Protein AF-A0A2D5MSQ3-F1 (afdb_monomer)

Sequence (145 aa):
MPLGKDADAGDYVKDFQKSDAPQFKGKSKDKRRKMAVAAFLAQRKTKKEEKNCGCGQTPCKTYGVKESTDLNEEMMFKVSIENLPDMVMIGRSPSEVKSALRKIVKQPSMITNVQRMTKAQVKKRWRDMAMSGDPEQNVKDKGGD

Mean predicted aligned error: 19.48 Å

Secondary structure (DSSP, 8-state):
-PPPTT--HHHHHHHHHH---GGGTT--HHHHHHHHHHHHHHHHHHHTT----SS--SS-TTTT-----S-----EEEEEETTEEEEEEE-S-HHHHHHHHHHHSS-GGGEEEEEEPPHHHHHHHHHHHHHSSSGGGTTSSS---

pLDDT: mean 70.14, std 15.18, range [34.0, 92.56]

Structure (mmCIF, N/CA/C/O backbone):
data_AF-A0A2D5MSQ3-F1
#
_entry.id   AF-A0A2D5MSQ3-F1
#
loop_
_atom_site.group_PDB
_atom_site.id
_atom_site.type_symbol
_atom_site.label_atom_id
_atom_site.label_alt_id
_atom_site.label_comp_id
_atom_site.label_asym_id
_atom_site.label_entity_id
_atom_site.label_seq_id
_atom_site.pdbx_PDB_ins_code
_atom_site.Cartn_x
_atom_site.Cartn_y
_atom_site.Cartn_z
_atom_site.occupancy
_atom_site.B_iso_or_equiv
_atom_site.auth_seq_id
_atom_site.auth_comp_id
_atom_site.auth_asym_id
_atom_site.auth_atom_id
_atom_site.pdbx_PDB_model_num
ATOM 1 N N . MET A 1 1 ? 16.927 -1.486 -34.026 1.00 51.16 1 MET A N 1
ATOM 2 C CA . MET A 1 1 ? 15.447 -1.470 -33.956 1.00 51.16 1 MET A CA 1
ATOM 3 C C . MET A 1 1 ? 15.068 -1.394 -32.489 1.00 51.16 1 MET A C 1
ATOM 5 O O . MET A 1 1 ? 15.733 -2.075 -31.718 1.00 51.16 1 MET A O 1
ATOM 9 N N . PRO A 1 2 ? 14.086 -0.578 -32.071 1.00 64.19 2 PRO A N 1
ATOM 10 C CA . PRO A 1 2 ? 13.621 -0.629 -30.691 1.00 64.19 2 PRO A CA 1
ATOM 11 C C . PRO A 1 2 ? 13.099 -2.039 -30.401 1.00 64.19 2 PRO A C 1
ATOM 13 O O . PRO A 1 2 ? 12.381 -2.617 -31.217 1.00 64.19 2 PRO A O 1
ATOM 16 N N . LEU A 1 3 ? 13.520 -2.607 -29.274 1.00 73.06 3 LEU A N 1
ATOM 17 C CA . LEU A 1 3 ? 13.101 -3.940 -28.865 1.00 73.06 3 LEU A CA 1
ATOM 18 C C . LEU A 1 3 ? 11.576 -3.997 -28.679 1.00 73.06 3 LEU A C 1
ATOM 20 O O . LEU A 1 3 ? 10.940 -3.010 -28.294 1.00 73.06 3 LEU A O 1
ATOM 24 N N . GLY A 1 4 ? 10.996 -5.159 -28.988 1.00 71.06 4 GLY A N 1
ATOM 25 C CA . GLY A 1 4 ? 9.565 -5.417 -28.844 1.00 71.06 4 GLY A CA 1
ATOM 26 C C . GLY A 1 4 ? 9.092 -5.314 -27.391 1.00 71.06 4 GLY A C 1
ATOM 27 O O . GLY A 1 4 ? 9.883 -5.288 -26.450 1.00 71.06 4 GLY A O 1
ATOM 28 N N . LYS A 1 5 ? 7.771 -5.263 -27.196 1.00 67.69 5 LYS A N 1
ATOM 29 C CA . LYS A 1 5 ? 7.147 -5.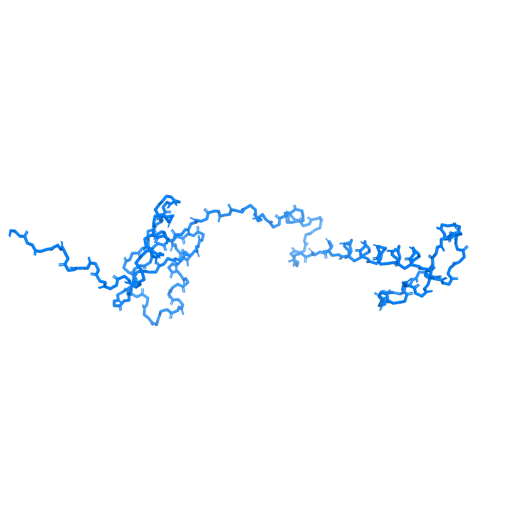075 -25.872 1.00 67.69 5 LYS A CA 1
ATOM 30 C C . LYS A 1 5 ? 7.473 -6.205 -24.883 1.00 67.69 5 LYS A C 1
ATOM 32 O O . LYS A 1 5 ? 7.431 -5.945 -23.680 1.00 67.69 5 LYS A O 1
ATOM 37 N N . ASP A 1 6 ? 7.838 -7.375 -25.407 1.00 73.69 6 ASP A N 1
ATOM 38 C CA . ASP A 1 6 ? 8.118 -8.616 -24.674 1.00 73.69 6 ASP A CA 1
ATOM 39 C C . ASP A 1 6 ? 9.617 -8.889 -24.475 1.00 73.69 6 ASP A C 1
ATOM 41 O O . ASP A 1 6 ? 9.989 -9.937 -23.955 1.00 73.69 6 ASP A O 1
ATOM 45 N N . ALA A 1 7 ? 10.489 -7.966 -24.890 1.00 76.50 7 ALA A N 1
ATOM 46 C CA . ALA A 1 7 ? 11.929 -8.151 -24.768 1.00 76.50 7 ALA A CA 1
ATOM 47 C C . ALA A 1 7 ? 12.381 -8.180 -23.302 1.00 76.50 7 ALA A C 1
ATOM 49 O O . ALA A 1 7 ? 11.998 -7.331 -22.483 1.00 76.50 7 ALA A O 1
ATOM 50 N N . ASP A 1 8 ? 13.229 -9.155 -22.980 1.00 81.81 8 ASP A N 1
ATOM 51 C CA . ASP A 1 8 ? 13.747 -9.342 -21.633 1.00 81.81 8 ASP A CA 1
ATOM 52 C C . ASP A 1 8 ? 14.954 -8.428 -21.361 1.00 81.81 8 ASP A C 1
ATOM 54 O O . ASP A 1 8 ? 15.557 -7.852 -22.264 1.00 81.81 8 ASP A O 1
ATOM 58 N N . ALA A 1 9 ? 15.355 -8.280 -20.096 1.00 82.38 9 ALA A N 1
ATOM 59 C CA . ALA A 1 9 ? 16.525 -7.463 -19.760 1.00 82.38 9 ALA A CA 1
ATOM 60 C C . ALA A 1 9 ? 17.820 -7.951 -20.449 1.00 82.38 9 ALA A C 1
ATOM 62 O O . ALA A 1 9 ? 18.739 -7.157 -20.663 1.00 82.38 9 ALA A O 1
ATOM 63 N N . GLY A 1 10 ? 17.910 -9.240 -20.787 1.00 85.31 10 GLY A N 1
ATOM 64 C CA . GLY A 1 10 ? 19.029 -9.834 -21.510 1.00 85.31 10 GLY A CA 1
ATOM 65 C C . GLY A 1 10 ? 19.114 -9.358 -22.959 1.00 85.31 10 GLY A C 1
ATOM 66 O O . GLY A 1 10 ? 20.215 -9.096 -23.442 1.00 85.31 10 GLY A O 1
ATOM 67 N N . ASP A 1 11 ? 17.984 -9.162 -23.627 1.00 86.25 11 ASP A N 1
ATOM 68 C CA . ASP A 1 11 ? 17.895 -8.654 -24.993 1.00 86.25 11 ASP A CA 1
ATOM 69 C C . ASP A 1 11 ? 18.354 -7.199 -25.071 1.00 86.25 11 ASP A C 1
ATOM 71 O O . ASP A 1 11 ? 19.148 -6.854 -25.945 1.00 86.25 11 ASP A O 1
ATOM 75 N N . TYR A 1 12 ? 17.987 -6.370 -24.087 1.00 83.44 12 TYR A N 1
ATOM 76 C CA . TYR A 1 12 ? 18.503 -4.998 -23.971 1.00 83.44 12 TYR A CA 1
ATOM 77 C C . TYR A 1 12 ? 20.017 -4.983 -23.759 1.00 83.44 12 TYR A C 1
ATOM 79 O O . TYR A 1 12 ? 20.728 -4.156 -24.330 1.00 83.44 12 TYR A O 1
ATOM 87 N N . VAL A 1 13 ? 20.542 -5.910 -22.955 1.00 88.12 13 VAL A N 1
ATOM 88 C CA . VAL A 1 13 ? 21.989 -6.027 -22.742 1.00 88.12 13 VAL A CA 1
ATOM 89 C C . VAL A 1 13 ? 22.700 -6.462 -24.026 1.00 88.12 13 VAL A C 1
ATOM 91 O O . VAL A 1 13 ? 23.736 -5.884 -24.354 1.00 88.12 13 VAL A O 1
ATOM 94 N N . LYS A 1 14 ? 22.154 -7.429 -24.774 1.00 88.62 14 LYS A N 1
ATOM 95 C CA . LYS A 1 14 ? 22.712 -7.886 -26.059 1.00 88.62 14 LYS A CA 1
ATOM 96 C C . LYS A 1 14 ? 22.683 -6.778 -27.114 1.00 88.62 14 LYS A C 1
ATOM 98 O O . LYS A 1 14 ? 23.682 -6.595 -27.809 1.00 88.62 14 LYS A O 1
ATOM 103 N N . ASP A 1 15 ? 21.590 -6.023 -27.198 1.00 85.81 15 ASP A N 1
ATOM 104 C CA . ASP A 1 15 ? 21.434 -4.900 -28.129 1.00 85.81 15 ASP A CA 1
ATOM 105 C C . ASP A 1 15 ? 22.447 -3.784 -27.826 1.00 85.81 15 ASP A C 1
ATOM 107 O O . ASP A 1 15 ? 23.207 -3.367 -28.698 1.00 85.81 15 ASP A O 1
ATOM 111 N N . PHE A 1 16 ? 22.588 -3.388 -26.557 1.00 87.75 16 PHE A N 1
ATOM 112 C CA . PHE A 1 16 ? 23.543 -2.352 -26.138 1.00 87.75 16 PHE A CA 1
ATOM 113 C C . PHE A 1 16 ? 25.004 -2.794 -26.274 1.00 87.75 16 PHE A C 1
ATOM 115 O O . PHE A 1 16 ? 25.887 -1.969 -26.513 1.00 87.75 16 PHE A O 1
ATOM 122 N N . GLN A 1 17 ? 25.294 -4.085 -26.099 1.00 87.12 17 GLN A N 1
ATOM 123 C CA . GLN A 1 17 ? 26.643 -4.614 -26.293 1.00 87.12 17 GLN A CA 1
ATOM 124 C C . GLN A 1 17 ? 27.052 -4.613 -27.768 1.00 87.12 17 GLN A C 1
ATOM 126 O O . GLN A 1 17 ? 28.192 -4.248 -28.056 1.00 87.12 17 GLN A O 1
ATOM 131 N N . LYS A 1 18 ? 26.135 -4.981 -28.673 1.00 88.00 18 LYS A N 1
ATOM 132 C CA . LYS A 1 18 ? 26.358 -5.029 -30.129 1.00 88.00 18 LYS A CA 1
ATOM 133 C C . LYS A 1 18 ? 26.198 -3.671 -30.820 1.00 88.00 18 LYS A C 1
ATOM 135 O O . LYS A 1 18 ? 26.611 -3.524 -31.964 1.00 88.00 18 LYS A O 1
ATOM 140 N N . SER A 1 19 ? 25.621 -2.688 -30.134 1.00 84.81 19 SER A N 1
ATOM 141 C CA . SER A 1 19 ? 25.414 -1.345 -30.666 1.00 84.81 19 SER A CA 1
ATOM 142 C C . SER A 1 19 ? 26.724 -0.577 -30.856 1.00 84.81 19 SER A C 1
ATOM 144 O O . SER A 1 19 ? 27.570 -0.524 -29.957 1.00 84.81 19 SER A O 1
ATOM 146 N N . ASP A 1 20 ? 26.821 0.109 -31.995 1.00 86.56 20 ASP A N 1
ATOM 147 C CA . ASP A 1 20 ? 27.892 1.064 -32.317 1.00 86.56 20 ASP A CA 1
ATOM 148 C C . ASP A 1 20 ? 27.417 2.527 -32.250 1.00 86.56 20 ASP A C 1
ATOM 150 O O . ASP A 1 20 ? 27.989 3.441 -32.837 1.00 86.56 20 ASP A O 1
ATOM 154 N N . ALA A 1 21 ? 26.318 2.766 -31.527 1.00 87.50 21 ALA A N 1
ATOM 155 C CA . ALA A 1 21 ? 25.777 4.106 -31.356 1.00 87.50 21 ALA A CA 1
ATOM 156 C C . ALA A 1 21 ? 26.814 5.029 -30.677 1.00 87.50 21 ALA A C 1
ATOM 158 O O . ALA A 1 21 ? 27.557 4.580 -29.791 1.00 87.50 21 ALA A O 1
ATOM 159 N N . PRO A 1 22 ? 26.845 6.331 -31.021 1.00 90.06 22 PRO A N 1
ATOM 160 C CA . PRO A 1 22 ? 27.875 7.257 -30.548 1.00 90.06 22 PRO A CA 1
ATOM 161 C C . PRO A 1 22 ? 27.951 7.332 -29.017 1.00 90.06 22 PRO A C 1
ATOM 163 O O . PRO A 1 22 ? 29.042 7.457 -28.461 1.00 90.06 22 PRO A O 1
ATOM 166 N N . GLN A 1 23 ? 26.832 7.141 -28.305 1.00 87.88 23 GLN A N 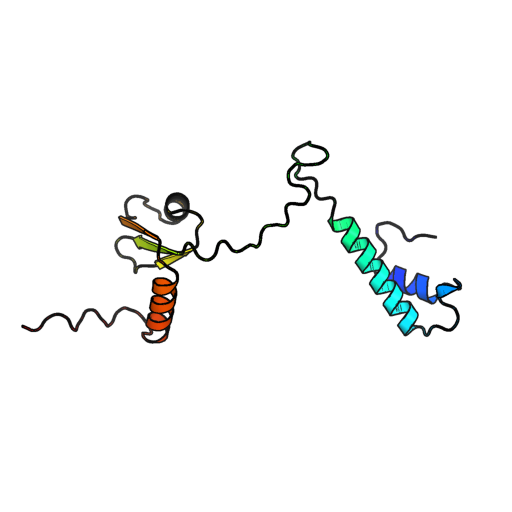1
ATOM 167 C CA . GLN A 1 23 ? 26.815 7.105 -26.839 1.00 87.88 23 GLN A CA 1
ATOM 168 C C . GLN A 1 23 ? 27.550 5.905 -26.207 1.00 87.88 23 GLN A C 1
ATOM 170 O O . GLN A 1 23 ? 27.758 5.897 -24.986 1.00 87.88 23 GLN A O 1
ATOM 175 N N . PHE A 1 24 ? 27.911 4.880 -26.987 1.00 89.69 24 PHE A N 1
ATOM 176 C CA . PHE A 1 24 ? 28.606 3.670 -26.531 1.00 89.69 24 PHE A CA 1
ATOM 177 C C . PHE A 1 24 ? 30.088 3.623 -26.928 1.00 89.69 24 PHE A C 1
ATOM 179 O O . PHE A 1 24 ? 30.825 2.767 -26.418 1.00 89.69 24 PHE A O 1
ATOM 186 N N . LYS A 1 25 ? 30.552 4.532 -27.792 1.00 89.06 25 LYS A N 1
ATOM 187 C CA . LYS A 1 25 ? 31.952 4.597 -28.228 1.00 89.06 25 LYS A CA 1
ATOM 188 C C . LYS A 1 25 ? 32.876 4.808 -27.020 1.00 89.06 25 LYS A C 1
ATOM 190 O O . LYS A 1 25 ? 32.591 5.618 -26.141 1.00 89.06 25 LYS A O 1
ATOM 195 N N . GLY A 1 26 ? 33.938 4.006 -26.918 1.00 89.88 26 GLY A N 1
ATOM 196 C CA . GLY A 1 26 ? 34.888 4.049 -25.793 1.00 89.88 26 GLY A CA 1
ATOM 197 C C . GLY A 1 26 ? 34.372 3.508 -24.447 1.00 89.88 26 GLY A C 1
ATOM 198 O O . GLY A 1 26 ? 35.091 3.563 -23.454 1.00 89.88 26 GLY A O 1
ATOM 199 N N . LYS A 1 27 ? 33.143 2.972 -24.368 1.00 89.50 27 LYS A N 1
ATOM 200 C CA . LYS A 1 27 ? 32.607 2.368 -23.133 1.00 89.50 27 LYS A CA 1
ATOM 201 C C . LYS A 1 27 ? 32.875 0.865 -23.074 1.00 89.50 27 LYS A C 1
ATOM 203 O O . LYS A 1 27 ? 32.611 0.151 -24.041 1.00 89.50 27 LYS A O 1
ATOM 208 N N . SER A 1 28 ? 33.294 0.384 -21.902 1.00 92.56 28 SER A N 1
ATOM 209 C CA . SER A 1 28 ? 33.456 -1.047 -21.618 1.00 92.56 28 SER A CA 1
ATOM 210 C C . SER A 1 28 ? 32.124 -1.806 -21.672 1.00 92.56 28 SER A C 1
ATOM 212 O O . SER A 1 28 ? 31.047 -1.228 -21.480 1.00 92.56 28 SER A O 1
ATOM 214 N N . LYS A 1 29 ? 32.195 -3.126 -21.891 1.00 87.88 29 LYS A N 1
ATOM 215 C CA . LYS A 1 29 ? 31.020 -4.017 -21.940 1.00 87.88 29 LYS A CA 1
ATOM 216 C C . LYS A 1 29 ? 30.162 -3.919 -20.672 1.00 87.88 29 LYS A C 1
ATOM 218 O O . LYS A 1 29 ? 28.937 -3.855 -20.772 1.00 87.88 29 LYS A O 1
ATOM 223 N N . ASP A 1 30 ? 30.786 -3.794 -19.501 1.00 90.19 30 ASP A N 1
ATOM 224 C CA . ASP A 1 30 ? 30.076 -3.618 -18.228 1.00 90.19 30 ASP A CA 1
ATOM 225 C C . ASP A 1 30 ? 29.336 -2.286 -18.141 1.00 90.19 30 ASP A C 1
ATOM 227 O O . ASP A 1 30 ? 28.201 -2.225 -17.665 1.00 90.19 30 ASP A O 1
ATOM 231 N N . LYS A 1 31 ? 29.942 -1.203 -18.642 1.00 90.38 31 LYS A N 1
ATOM 232 C CA . LYS A 1 31 ? 29.296 0.114 -18.664 1.00 90.38 31 LYS A CA 1
ATOM 233 C C . LYS A 1 31 ? 28.106 0.122 -19.624 1.00 90.38 31 LYS A C 1
ATOM 235 O O . LYS A 1 31 ? 27.069 0.694 -19.296 1.00 90.38 31 LYS A O 1
ATOM 240 N N . ARG A 1 32 ? 28.214 -0.569 -20.765 1.00 91.06 32 ARG A N 1
ATOM 241 C CA . ARG A 1 32 ? 27.095 -0.786 -21.699 1.00 91.06 32 ARG A CA 1
ATOM 242 C C . ARG A 1 32 ? 25.971 -1.606 -21.048 1.00 91.06 32 ARG A C 1
ATOM 244 O O . ARG A 1 32 ? 24.815 -1.200 -21.123 1.00 91.06 32 ARG A O 1
ATOM 251 N N . ARG A 1 33 ? 26.303 -2.676 -20.310 1.00 89.62 33 ARG A N 1
ATOM 252 C CA . ARG A 1 33 ? 25.339 -3.505 -19.558 1.00 89.62 33 ARG A CA 1
ATOM 253 C C . ARG A 1 33 ? 24.588 -2.711 -18.485 1.00 89.62 33 ARG A C 1
ATOM 255 O O . ARG A 1 33 ? 23.368 -2.805 -18.407 1.00 89.62 33 ARG A O 1
ATOM 262 N N . LYS A 1 34 ? 25.287 -1.899 -17.684 1.00 91.12 34 LYS A N 1
ATOM 263 C CA . LYS A 1 34 ? 24.658 -1.048 -16.654 1.00 91.12 34 LYS A CA 1
ATOM 264 C C . LYS A 1 34 ? 23.667 -0.054 -17.262 1.00 91.12 34 LYS A C 1
ATOM 266 O O . LYS A 1 34 ? 22.582 0.131 -16.719 1.00 91.12 34 LYS A O 1
ATOM 271 N N . MET A 1 35 ? 24.010 0.545 -18.404 1.00 88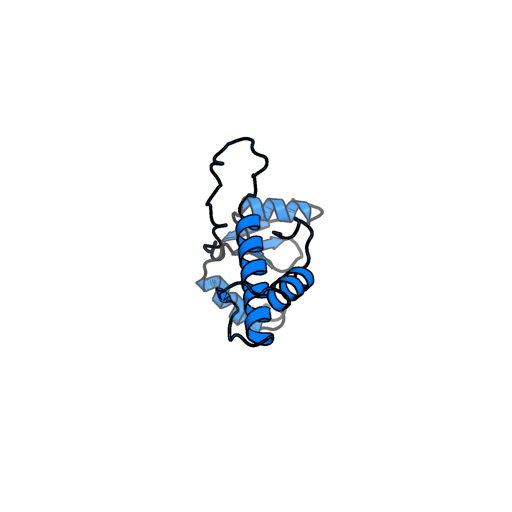.69 35 MET A N 1
ATOM 272 C CA . MET A 1 35 ? 23.099 1.453 -19.106 1.00 88.69 35 MET A CA 1
ATOM 273 C C . MET A 1 35 ? 21.878 0.729 -19.686 1.00 88.69 35 MET A C 1
ATOM 275 O O . MET A 1 35 ? 20.780 1.268 -19.596 1.00 88.69 35 MET A O 1
ATOM 279 N N . ALA A 1 36 ? 22.040 -0.493 -20.203 1.00 89.25 36 ALA A N 1
ATOM 280 C CA . ALA A 1 36 ? 20.915 -1.309 -20.666 1.00 89.25 36 ALA A CA 1
ATOM 281 C C . ALA A 1 36 ? 19.922 -1.611 -19.532 1.00 89.25 36 ALA A C 1
ATOM 283 O O . ALA A 1 36 ? 18.719 -1.407 -19.681 1.00 89.25 36 ALA A O 1
ATOM 284 N N . VAL A 1 37 ? 20.429 -2.019 -18.362 1.00 88.62 37 VAL A N 1
ATOM 285 C CA . VAL A 1 37 ? 19.599 -2.282 -17.174 1.00 88.62 37 VAL A CA 1
ATOM 286 C C . VAL A 1 37 ? 18.902 -1.007 -16.694 1.00 88.62 37 VAL A C 1
ATOM 288 O O . VAL A 1 37 ? 17.713 -1.039 -16.381 1.00 88.62 37 VAL A O 1
ATOM 291 N N . ALA A 1 38 ? 19.605 0.128 -16.675 1.00 88.44 38 ALA A N 1
ATOM 292 C CA . ALA A 1 38 ? 19.019 1.411 -16.299 1.00 88.44 38 ALA A CA 1
ATOM 293 C C . ALA A 1 38 ? 17.879 1.827 -17.245 1.00 88.44 38 ALA A C 1
ATOM 295 O O . ALA A 1 38 ? 16.813 2.220 -16.775 1.00 88.44 38 ALA A O 1
ATOM 296 N N . ALA A 1 39 ? 18.071 1.685 -18.560 1.00 87.06 39 ALA A N 1
ATOM 297 C CA . ALA A 1 39 ? 17.050 1.984 -19.561 1.00 87.06 39 ALA A CA 1
ATOM 298 C C . ALA A 1 39 ? 15.824 1.065 -19.425 1.00 87.06 39 ALA A C 1
ATOM 300 O O . ALA A 1 39 ? 14.691 1.545 -19.429 1.00 87.06 39 ALA A O 1
ATOM 301 N N . PHE A 1 40 ? 16.043 -0.237 -19.220 1.00 84.44 40 PHE A N 1
ATOM 302 C CA . PHE A 1 40 ? 14.971 -1.207 -18.989 1.00 84.44 40 PHE A CA 1
ATOM 303 C C . PHE A 1 40 ? 14.149 -0.870 -17.735 1.00 84.44 40 PHE A C 1
ATOM 305 O O . PHE A 1 40 ? 12.918 -0.866 -17.766 1.00 84.44 40 PHE A O 1
ATOM 312 N N . LEU A 1 41 ? 14.815 -0.528 -16.627 1.00 86.88 41 LEU A N 1
ATOM 313 C CA . LEU A 1 41 ? 14.139 -0.115 -15.395 1.00 86.88 41 LEU A CA 1
ATOM 314 C C . LEU A 1 41 ? 13.391 1.212 -15.562 1.00 86.88 41 LEU A C 1
ATOM 316 O O . LEU A 1 41 ? 12.282 1.339 -15.047 1.00 86.88 41 LEU A O 1
ATOM 320 N N . ALA A 1 42 ? 13.953 2.179 -16.290 1.00 83.81 42 ALA A N 1
ATOM 321 C CA . ALA A 1 42 ? 13.282 3.441 -16.591 1.00 83.81 42 ALA A CA 1
ATOM 322 C C . ALA A 1 42 ? 12.002 3.211 -17.411 1.00 83.81 42 ALA A C 1
ATOM 324 O O . ALA A 1 42 ? 10.938 3.687 -17.026 1.00 83.81 42 ALA A O 1
ATOM 325 N N . GLN A 1 43 ? 12.073 2.392 -18.466 1.00 80.38 43 GLN A N 1
ATOM 326 C CA . GLN A 1 43 ? 10.917 2.046 -19.297 1.00 80.38 43 GLN A CA 1
ATOM 327 C C . GLN A 1 43 ? 9.840 1.268 -18.523 1.00 80.38 43 GLN A C 1
ATOM 329 O O . GLN A 1 43 ? 8.648 1.412 -18.785 1.00 80.38 43 GLN A O 1
ATOM 334 N N . ARG A 1 44 ? 10.230 0.428 -17.557 1.00 77.00 44 ARG A N 1
ATOM 335 C CA . ARG A 1 44 ? 9.269 -0.284 -16.699 1.00 77.00 44 ARG A CA 1
ATOM 336 C C . ARG A 1 44 ? 8.650 0.605 -15.630 1.00 77.00 44 ARG A C 1
ATOM 338 O O . ARG A 1 44 ? 7.495 0.380 -15.282 1.00 77.00 44 ARG A O 1
ATOM 345 N N . LYS A 1 45 ? 9.386 1.590 -15.110 1.00 72.38 45 LYS A N 1
ATOM 346 C CA . LYS A 1 45 ? 8.836 2.586 -14.182 1.00 72.38 45 LYS A CA 1
ATOM 347 C C . LYS A 1 45 ? 7.760 3.426 -14.865 1.00 72.38 45 LYS A C 1
ATOM 349 O O . LYS A 1 45 ? 6.672 3.520 -14.316 1.00 72.38 45 LYS A O 1
ATOM 354 N N . THR A 1 46 ? 8.014 3.917 -16.079 1.00 60.88 46 THR A N 1
ATOM 355 C CA . THR A 1 46 ? 7.021 4.698 -16.837 1.00 60.88 46 THR A CA 1
ATOM 356 C C . THR A 1 46 ? 5.792 3.869 -17.219 1.00 60.88 46 THR A C 1
ATOM 358 O O . THR A 1 46 ? 4.670 4.328 -17.059 1.00 60.88 46 THR A O 1
ATOM 361 N N . LYS A 1 47 ? 5.960 2.598 -17.618 1.00 60.03 47 LYS A N 1
ATOM 362 C CA . LYS A 1 47 ? 4.824 1.689 -17.884 1.00 60.03 47 LYS A CA 1
ATOM 363 C C . LYS A 1 47 ? 3.965 1.376 -16.649 1.00 60.03 47 LYS A C 1
ATOM 365 O O . LYS A 1 47 ? 2.819 0.967 -16.801 1.00 60.03 47 LYS A O 1
ATOM 370 N N . LYS A 1 48 ? 4.496 1.5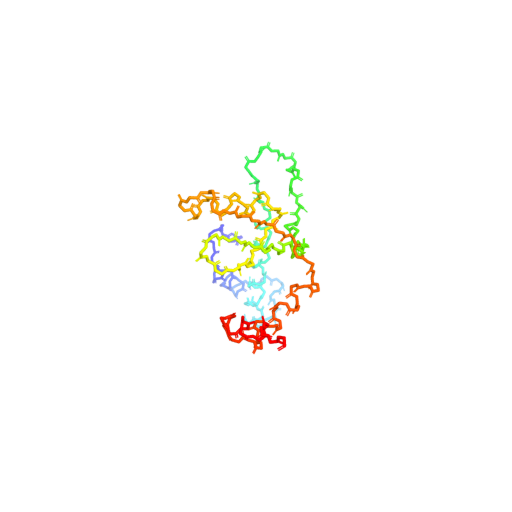16 -15.428 1.00 56.09 48 LYS A N 1
ATOM 371 C CA . LYS A 1 48 ? 3.756 1.213 -14.188 1.00 56.09 48 LYS A CA 1
ATOM 372 C C . LYS A 1 48 ? 2.760 2.320 -13.804 1.00 56.09 48 LYS A C 1
ATOM 374 O O . LYS A 1 48 ? 1.981 2.106 -12.877 1.00 56.09 48 LYS A O 1
ATOM 379 N N . GLU A 1 49 ? 2.765 3.459 -14.502 1.00 54.16 49 GLU A N 1
ATOM 380 C CA . GLU A 1 49 ? 1.950 4.633 -14.163 1.00 54.16 49 GLU A CA 1
ATOM 381 C C . GLU A 1 49 ? 0.592 4.734 -14.867 1.00 54.16 49 GLU A C 1
ATOM 383 O O . GLU A 1 49 ? -0.184 5.596 -14.486 1.00 54.16 49 GLU A O 1
ATOM 388 N N . GLU A 1 50 ? 0.206 3.822 -15.762 1.00 52.75 50 GLU A N 1
ATOM 389 C CA . GLU A 1 50 ? -1.149 3.810 -16.349 1.00 52.75 50 GLU A CA 1
ATOM 390 C C . GLU A 1 50 ? -2.068 2.783 -15.681 1.00 52.75 50 GLU A C 1
ATOM 392 O O . GLU A 1 50 ? -2.649 1.900 -16.313 1.00 52.75 50 GLU A O 1
ATOM 397 N N . LYS A 1 51 ? -2.221 2.880 -14.358 1.00 50.75 51 LYS A N 1
ATOM 398 C CA . LYS A 1 51 ? -3.303 2.166 -13.670 1.00 50.75 51 LYS A CA 1
ATOM 399 C C . LYS A 1 51 ? -4.591 2.974 -13.797 1.00 50.75 51 LYS A C 1
ATOM 401 O O . LYS A 1 51 ? -4.919 3.795 -12.946 1.00 50.75 51 LYS A O 1
ATOM 406 N N . ASN A 1 52 ? -5.336 2.719 -14.867 1.00 52.28 52 ASN A N 1
ATOM 407 C CA . ASN A 1 52 ? -6.760 3.031 -14.925 1.00 52.28 52 ASN A CA 1
ATOM 408 C C . ASN A 1 52 ? -7.460 2.302 -13.758 1.00 52.28 52 ASN A C 1
ATOM 410 O O . ASN A 1 52 ? -7.458 1.076 -13.705 1.00 52.28 52 ASN A O 1
ATOM 414 N N . CYS A 1 53 ? -8.060 3.061 -12.838 1.00 61.62 53 CYS A N 1
ATOM 415 C CA . CYS A 1 53 ? -8.901 2.601 -11.718 1.00 61.62 53 CYS A CA 1
ATOM 416 C C . CYS A 1 53 ? -10.070 1.664 -12.110 1.00 61.62 53 CYS A C 1
ATOM 418 O O . CYS A 1 53 ? -10.794 1.214 -11.230 1.00 61.62 53 CYS A O 1
ATOM 420 N N . GLY A 1 54 ? -10.339 1.443 -13.401 1.00 53.22 54 GLY A N 1
ATOM 421 C CA . GLY A 1 54 ? -11.541 0.785 -13.919 1.00 53.22 54 GLY A CA 1
ATOM 422 C C . GLY A 1 54 ? -12.800 1.659 -13.864 1.00 53.22 54 GLY A C 1
ATOM 423 O O . GLY A 1 54 ? -13.886 1.188 -14.174 1.00 53.22 54 GLY A O 1
ATOM 424 N N . CYS A 1 55 ? -12.674 2.931 -13.475 1.00 60.12 55 CYS A N 1
ATOM 425 C CA . CYS A 1 55 ? -13.792 3.816 -13.142 1.00 60.12 55 CYS A CA 1
ATOM 426 C C . CYS A 1 55 ? -14.243 4.750 -14.286 1.00 60.12 55 CYS A C 1
ATOM 428 O O . CYS A 1 55 ? -15.099 5.606 -14.079 1.00 60.12 55 CYS A O 1
ATOM 430 N N . GLY A 1 56 ? -13.686 4.589 -15.495 1.00 55.88 56 GLY A N 1
ATOM 431 C CA . GLY A 1 56 ? -14.206 5.208 -16.726 1.00 55.88 56 GLY A CA 1
ATOM 432 C C . GLY A 1 56 ? -14.018 6.726 -16.868 1.00 55.88 56 GLY A C 1
ATOM 433 O O . GLY A 1 56 ? -14.602 7.319 -17.766 1.00 55.88 56 GLY A O 1
ATOM 434 N N . GLN A 1 57 ? -13.217 7.368 -16.012 1.00 58.97 57 GLN A N 1
ATOM 435 C CA . GLN A 1 57 ? -12.930 8.809 -16.077 1.00 58.97 57 GLN A CA 1
ATOM 436 C C . GLN A 1 57 ? -11.487 9.058 -16.531 1.00 58.97 57 GLN A C 1
ATOM 438 O O . GLN A 1 57 ? -10.561 8.427 -16.014 1.00 58.97 57 GLN A O 1
ATOM 443 N N . THR A 1 58 ? -11.283 9.993 -17.466 1.00 53.78 58 THR A N 1
ATOM 444 C CA . THR A 1 58 ? -9.954 10.379 -17.973 1.00 53.78 58 THR A CA 1
ATOM 445 C C . THR A 1 58 ? -9.820 11.911 -18.001 1.00 53.78 58 THR A C 1
ATOM 447 O O . THR A 1 58 ? -10.524 12.547 -18.784 1.00 53.78 58 THR A O 1
ATOM 450 N N . PRO A 1 59 ? -8.948 12.525 -17.174 1.00 58.75 59 PRO A N 1
ATOM 451 C CA . PRO A 1 59 ? -8.106 11.908 -16.148 1.00 58.75 59 PRO A CA 1
ATOM 452 C C . PRO A 1 59 ? -8.928 11.452 -14.933 1.00 58.75 59 PRO A C 1
ATOM 454 O O . PRO A 1 59 ? -9.869 12.110 -14.494 1.00 58.75 59 PRO A O 1
ATOM 457 N N . CYS A 1 60 ? -8.577 10.292 -14.388 1.00 56.09 60 CYS A N 1
ATOM 458 C CA . CYS A 1 60 ? -9.231 9.743 -13.209 1.00 56.09 60 CYS A CA 1
ATOM 459 C C . CYS A 1 60 ? -9.000 10.665 -11.997 1.00 56.09 60 CYS A C 1
ATOM 461 O O . CYS A 1 60 ? -7.870 11.069 -11.740 1.00 56.09 60 CYS A O 1
ATOM 463 N N . LYS A 1 61 ? -10.036 10.961 -11.201 1.00 54.25 61 LYS A N 1
ATOM 464 C CA . LYS A 1 61 ? -9.886 11.786 -9.983 1.00 54.25 61 LYS A CA 1
ATOM 465 C C . LYS A 1 61 ? -8.893 11.216 -8.958 1.00 54.25 61 LYS A C 1
ATOM 467 O O . LYS A 1 61 ? -8.392 11.970 -8.135 1.00 54.25 61 LYS A O 1
ATOM 472 N N . THR A 1 62 ? -8.597 9.913 -8.997 1.00 53.94 62 THR A N 1
ATOM 473 C CA . THR A 1 62 ? -7.576 9.279 -8.142 1.00 53.94 62 THR A CA 1
ATOM 474 C C . THR A 1 62 ? -6.196 9.179 -8.800 1.00 53.94 62 THR A C 1
ATOM 476 O O . THR A 1 62 ? -5.271 8.642 -8.194 1.00 53.94 62 THR A O 1
ATOM 479 N N . TYR A 1 63 ? -6.022 9.678 -10.027 1.00 46.38 63 TYR A N 1
ATOM 480 C CA . TYR A 1 63 ? -4.718 9.720 -10.687 1.00 46.38 63 TYR A CA 1
ATOM 481 C C . TYR A 1 63 ? -3.823 10.732 -9.963 1.00 46.38 63 TYR A C 1
ATOM 483 O O . TYR A 1 63 ? -4.151 11.911 -9.878 1.00 46.38 63 TYR A O 1
ATOM 491 N N . GLY A 1 64 ? -2.715 10.264 -9.388 1.00 51.19 64 GLY A N 1
ATOM 492 C CA . GLY A 1 64 ? -1.826 11.105 -8.580 1.00 51.19 64 GLY A CA 1
ATOM 493 C C . GLY A 1 64 ? -2.182 11.185 -7.092 1.00 51.19 64 GLY A C 1
ATOM 494 O O . GLY A 1 64 ? -1.451 11.829 -6.340 1.00 51.19 64 GLY A O 1
ATOM 495 N N . VAL A 1 65 ? -3.217 10.471 -6.627 1.00 48.31 65 VAL A N 1
ATOM 496 C CA . VAL A 1 65 ? -3.301 10.131 -5.204 1.00 48.31 65 VAL A CA 1
ATOM 497 C C . VAL A 1 65 ? -2.195 9.111 -4.973 1.00 48.31 65 VAL A C 1
ATOM 499 O O . VAL A 1 65 ? -2.363 7.920 -5.235 1.00 48.31 65 VAL A O 1
ATOM 502 N N . LYS A 1 66 ? -1.019 9.589 -4.541 1.00 48.75 66 LYS A N 1
ATOM 503 C CA . LYS A 1 66 ? -0.083 8.737 -3.806 1.00 48.75 66 LYS A CA 1
ATOM 504 C C . LYS A 1 66 ? -0.955 8.002 -2.808 1.00 48.75 66 LYS A C 1
ATOM 506 O O . LYS A 1 66 ? -1.699 8.660 -2.085 1.00 48.75 66 LYS A O 1
ATOM 511 N N . GLU A 1 67 ? -0.927 6.672 -2.843 1.00 51.53 67 GLU A N 1
ATOM 512 C CA . GLU A 1 67 ? -1.411 5.867 -1.733 1.00 51.53 67 GLU A CA 1
ATOM 513 C C . GLU A 1 67 ? -0.820 6.553 -0.511 1.00 51.53 67 GLU A C 1
ATOM 515 O O . GLU A 1 67 ? 0.405 6.602 -0.379 1.00 51.53 67 GLU A O 1
ATOM 520 N N . SER A 1 68 ? -1.652 7.284 0.232 1.00 47.53 68 SER A N 1
ATOM 521 C CA . SER A 1 68 ? -1.184 8.096 1.334 1.00 47.53 68 SER A CA 1
ATOM 522 C C . SER A 1 68 ? -0.887 7.077 2.415 1.00 47.53 68 SER A C 1
ATOM 524 O O . SER A 1 68 ? -1.681 6.801 3.307 1.00 47.53 68 SER A O 1
ATOM 526 N N . THR A 1 69 ? 0.285 6.472 2.274 1.00 44.78 69 THR A N 1
ATOM 527 C CA . THR A 1 69 ? 1.058 5.860 3.332 1.00 44.78 69 THR A CA 1
ATOM 528 C C . THR A 1 69 ? 1.514 6.928 4.322 1.00 44.78 69 THR A C 1
ATOM 530 O O . THR A 1 69 ? 2.315 6.616 5.194 1.00 44.78 69 THR A O 1
ATOM 533 N N . ASP A 1 70 ? 0.986 8.158 4.236 1.00 45.88 70 ASP A N 1
ATOM 534 C CA . ASP A 1 70 ? 0.635 8.971 5.394 1.00 45.88 70 ASP A CA 1
ATOM 535 C C . ASP A 1 70 ? -0.300 8.152 6.297 1.00 45.88 70 ASP A C 1
ATOM 537 O O . ASP A 1 70 ? -1.518 8.305 6.322 1.00 45.88 70 ASP A O 1
ATOM 541 N N . LEU A 1 71 ? 0.297 7.189 6.996 1.00 45.88 71 LEU A N 1
ATOM 542 C CA . LEU A 1 71 ? 0.276 7.216 8.440 1.00 45.88 71 LEU A CA 1
ATOM 543 C C . LEU A 1 71 ? -1.106 7.582 9.001 1.00 45.88 71 LEU A C 1
ATOM 545 O O . LEU A 1 71 ? -1.275 8.574 9.705 1.00 45.88 71 LEU A O 1
ATOM 549 N N . ASN A 1 72 ? -2.085 6.696 8.788 1.00 48.88 72 ASN A N 1
ATOM 550 C CA . ASN A 1 72 ? -3.023 6.410 9.868 1.00 48.88 72 ASN A CA 1
ATOM 551 C C . ASN A 1 72 ? -2.189 5.814 11.005 1.00 48.88 72 ASN A C 1
ATOM 553 O O . ASN A 1 72 ? -2.130 4.598 11.185 1.00 48.88 72 ASN A O 1
ATOM 557 N N . GLU A 1 73 ? -1.477 6.680 11.719 1.00 49.41 73 GLU A N 1
ATOM 558 C CA . GLU A 1 73 ? -0.857 6.371 12.986 1.00 49.41 73 GLU A CA 1
ATOM 559 C C . GLU A 1 73 ? -1.975 5.944 13.939 1.00 49.41 73 GLU A C 1
ATOM 561 O O . GLU A 1 73 ? -2.643 6.740 14.595 1.00 49.41 73 GLU A O 1
ATOM 566 N N . GLU A 1 74 ? -2.172 4.630 13.974 1.00 60.03 74 GLU A N 1
ATOM 567 C CA . GLU A 1 74 ? -2.426 3.901 15.205 1.00 60.03 74 GLU A CA 1
ATOM 568 C C . GLU A 1 74 ? -3.762 4.229 15.879 1.00 60.03 74 GLU A C 1
ATOM 570 O O . GLU A 1 74 ? -3.833 4.497 17.079 1.00 60.03 74 GLU A O 1
ATOM 575 N N . MET A 1 75 ? -4.874 4.102 15.155 1.00 67.25 75 MET A N 1
ATOM 576 C CA . MET A 1 75 ? -6.147 3.819 15.823 1.00 67.25 75 MET A CA 1
ATOM 577 C C . MET A 1 75 ? -6.161 2.350 16.263 1.00 67.25 75 MET A C 1
ATOM 579 O O . MET A 1 75 ? -6.765 1.475 15.647 1.00 67.25 75 MET A O 1
ATOM 583 N N . MET A 1 76 ? -5.400 2.091 17.326 1.00 73.38 76 MET A N 1
ATOM 584 C CA . MET A 1 76 ? -5.397 0.827 18.043 1.00 73.38 76 MET A CA 1
ATOM 585 C C . MET A 1 76 ? -6.591 0.800 18.990 1.00 73.38 76 MET A C 1
ATOM 587 O O . MET A 1 76 ? -6.782 1.695 19.819 1.00 73.38 76 MET A O 1
ATOM 591 N N . PHE A 1 77 ? -7.409 -0.229 18.850 1.00 82.31 77 PHE A N 1
ATOM 592 C CA . PHE A 1 77 ? -8.597 -0.440 19.650 1.00 82.31 77 PHE A CA 1
ATOM 593 C C . PHE A 1 77 ? -8.366 -1.608 20.589 1.00 82.31 77 PHE A C 1
ATOM 595 O O . PHE A 1 77 ? -7.966 -2.690 20.159 1.00 82.31 77 PHE A O 1
ATOM 602 N N . LYS A 1 78 ? -8.650 -1.392 21.870 1.00 80.62 78 LYS A N 1
ATOM 603 C CA . LYS A 1 78 ? -8.774 -2.483 22.828 1.00 80.62 78 LYS A CA 1
ATOM 604 C C . LYS A 1 78 ? -10.124 -3.153 22.585 1.00 80.62 78 LYS A C 1
ATOM 606 O O . LYS A 1 78 ? -11.159 -2.485 22.636 1.00 80.62 78 LYS A O 1
ATOM 611 N N . VAL A 1 79 ? -10.091 -4.446 22.301 1.00 84.75 79 VAL A N 1
ATOM 612 C CA . VAL A 1 79 ? -11.259 -5.283 22.045 1.00 84.75 79 VAL A CA 1
ATOM 613 C C . VAL A 1 79 ? -11.402 -6.267 23.195 1.00 84.75 79 VAL A C 1
ATOM 615 O O . VAL A 1 79 ? -10.496 -7.063 23.442 1.00 84.75 79 VAL A O 1
ATOM 618 N N . SER A 1 80 ? -12.556 -6.221 23.855 1.00 79.44 80 SER A N 1
ATOM 619 C CA . SER A 1 80 ? -12.942 -7.171 24.898 1.00 79.44 80 SER A CA 1
ATOM 620 C C . SER A 1 80 ? -14.023 -8.108 24.352 1.00 79.44 80 SER A C 1
ATOM 622 O O . SER A 1 80 ? -15.053 -7.646 23.851 1.00 79.44 80 SER A O 1
ATOM 624 N N . ILE A 1 81 ? -13.768 -9.416 24.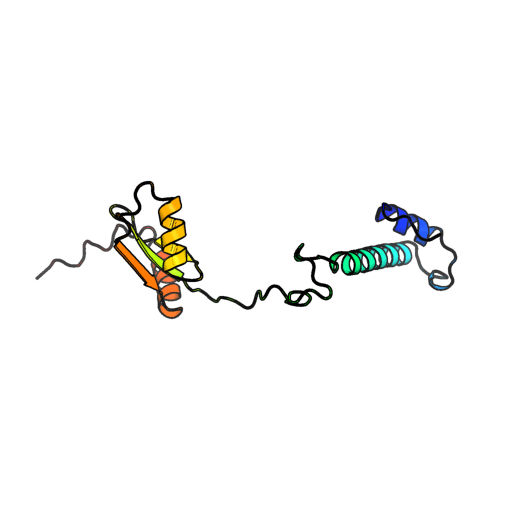412 1.00 77.75 81 ILE A N 1
ATOM 625 C CA . ILE A 1 81 ? -14.689 -10.488 24.002 1.00 77.75 81 ILE A CA 1
ATOM 626 C C . ILE A 1 81 ? -14.923 -11.371 25.230 1.00 77.75 81 ILE A C 1
ATOM 628 O O . ILE A 1 81 ? -13.984 -11.634 25.977 1.00 77.75 81 ILE A O 1
ATOM 632 N N . GLU A 1 82 ? -16.157 -11.815 25.464 1.00 72.31 82 GLU A N 1
ATOM 633 C CA . GLU A 1 82 ? -16.463 -12.708 26.591 1.00 72.31 82 GLU A CA 1
ATOM 634 C C . GLU A 1 82 ? -15.629 -14.003 26.532 1.00 72.31 82 GLU A C 1
ATOM 636 O O . GLU A 1 82 ? -15.501 -14.626 25.478 1.00 72.31 82 GLU A O 1
ATOM 641 N N . ASN A 1 83 ? -15.062 -14.401 27.679 1.00 75.31 83 ASN A N 1
ATOM 642 C CA . ASN A 1 83 ? -14.198 -15.579 27.866 1.00 75.31 83 ASN A CA 1
ATOM 643 C C . ASN A 1 83 ? -12.873 -15.590 27.071 1.00 75.31 83 ASN A C 1
ATOM 645 O O . ASN A 1 83 ? -12.217 -16.630 27.011 1.00 75.31 83 ASN A O 1
ATOM 649 N N . LEU A 1 84 ? -12.454 -14.467 26.472 1.00 72.19 84 LEU A N 1
ATOM 650 C CA . LEU A 1 84 ? -11.148 -14.325 25.817 1.00 72.19 84 LEU A CA 1
ATOM 651 C C . LEU A 1 84 ? -10.358 -13.141 26.402 1.00 72.19 84 LEU A C 1
ATOM 653 O O . LEU A 1 84 ? -10.951 -12.138 26.804 1.00 72.19 84 LEU A O 1
ATOM 657 N N . PRO A 1 85 ? -9.014 -13.215 26.428 1.00 74.69 85 PRO A N 1
ATOM 658 C CA . PRO A 1 85 ? -8.182 -12.104 26.872 1.00 74.69 85 PRO A CA 1
ATOM 659 C C . PRO A 1 85 ? -8.327 -10.887 25.950 1.00 74.69 85 PRO A C 1
ATOM 661 O O . PRO A 1 85 ? -8.506 -11.010 24.737 1.00 74.69 85 PRO A O 1
ATOM 664 N N . ASP A 1 86 ? -8.201 -9.693 26.532 1.00 80.38 86 ASP A N 1
ATOM 665 C CA . ASP A 1 86 ? -8.292 -8.426 25.805 1.00 80.38 86 ASP A CA 1
ATOM 666 C C . ASP A 1 86 ? -7.218 -8.315 24.708 1.00 80.38 86 ASP A C 1
ATOM 668 O O . ASP A 1 86 ? -6.016 -8.253 25.000 1.00 80.38 86 ASP A O 1
ATOM 672 N N . MET A 1 87 ? -7.651 -8.181 23.452 1.00 76.75 87 MET A N 1
ATOM 673 C CA . MET A 1 87 ? -6.771 -8.064 22.284 1.00 76.75 87 MET A CA 1
ATOM 674 C C . MET A 1 87 ? -6.740 -6.634 21.738 1.00 76.75 87 MET A C 1
ATOM 676 O O . MET A 1 87 ? -7.714 -5.887 21.834 1.00 76.75 87 MET A O 1
ATOM 680 N N . VAL A 1 88 ? -5.607 -6.234 21.156 1.00 82.12 88 VAL A N 1
ATOM 681 C CA . VAL A 1 88 ? -5.443 -4.919 20.519 1.00 82.12 88 VAL A CA 1
ATOM 682 C C . VAL A 1 88 ? -5.537 -5.086 19.007 1.00 82.12 88 VAL A C 1
ATOM 684 O O . VAL A 1 88 ? -4.739 -5.806 18.415 1.00 82.12 88 VAL A O 1
ATOM 687 N N . MET A 1 89 ? -6.504 -4.417 18.382 1.00 76.12 89 MET A N 1
ATOM 688 C CA . MET A 1 89 ? -6.715 -4.452 16.934 1.00 76.12 89 MET A CA 1
ATOM 689 C C . MET A 1 89 ? -6.445 -3.097 16.292 1.00 76.12 89 MET A C 1
ATOM 691 O O . MET A 1 89 ? -6.789 -2.055 16.844 1.00 76.12 89 MET A O 1
ATOM 695 N N . ILE A 1 90 ? -5.867 -3.117 15.095 1.00 79.25 90 ILE A N 1
ATOM 696 C CA . ILE A 1 90 ? -5.633 -1.920 14.284 1.00 79.25 90 ILE A CA 1
ATOM 697 C C . ILE A 1 90 ? -6.822 -1.764 13.330 1.00 79.25 90 ILE A C 1
ATOM 699 O O . ILE A 1 90 ? -7.148 -2.696 12.599 1.00 79.25 90 ILE A O 1
ATOM 703 N N . GLY A 1 91 ? -7.478 -0.602 13.326 1.00 74.75 91 GLY A N 1
ATOM 704 C CA . GLY A 1 91 ? -8.594 -0.321 12.415 1.00 74.75 91 GLY A CA 1
ATOM 705 C C . GLY A 1 91 ? -8.776 1.171 12.161 1.00 74.75 91 GLY A C 1
ATOM 706 O O . GLY A 1 91 ? -8.141 1.989 12.819 1.00 74.75 91 GLY A O 1
ATOM 707 N N . ARG A 1 92 ? -9.643 1.558 11.216 1.00 75.25 92 ARG A N 1
ATOM 708 C CA . ARG A 1 92 ? -9.904 2.984 10.936 1.00 75.25 92 ARG A CA 1
ATOM 709 C C . ARG A 1 92 ? -11.016 3.552 11.817 1.00 75.25 92 ARG A C 1
ATOM 711 O O . ARG A 1 92 ? -11.109 4.759 11.989 1.00 75.25 92 ARG A O 1
ATOM 718 N N . SER A 1 93 ? -11.879 2.703 12.377 1.00 79.94 93 SER A N 1
ATOM 719 C CA . SER A 1 93 ? -12.959 3.115 13.282 1.00 79.94 93 SER A CA 1
ATOM 720 C C . SER A 1 93 ? -13.435 1.963 14.183 1.00 79.94 93 SER A C 1
ATOM 722 O O . SER A 1 93 ? -13.304 0.798 13.796 1.00 79.94 93 SER A O 1
ATOM 724 N N . PRO A 1 94 ? -14.068 2.245 15.342 1.00 79.12 94 PRO A N 1
ATOM 725 C CA . PRO A 1 94 ? -14.666 1.209 16.190 1.00 79.12 94 PRO A CA 1
ATOM 726 C C . PRO A 1 94 ? -15.706 0.352 15.456 1.00 79.12 94 PRO A C 1
ATOM 728 O O . PRO A 1 94 ? -15.816 -0.845 15.708 1.00 79.12 94 PRO A O 1
ATOM 731 N N . SER A 1 95 ? -16.471 0.951 14.538 1.00 80.19 95 SER A N 1
ATOM 732 C CA . SER A 1 95 ? -17.513 0.266 13.762 1.00 80.19 95 SER A CA 1
ATOM 733 C C . SER A 1 95 ? -16.933 -0.748 12.778 1.00 80.19 95 SER A C 1
ATOM 735 O O . SER A 1 95 ? -17.491 -1.833 12.606 1.00 80.19 95 SER A O 1
ATOM 737 N N . GLU A 1 96 ? -15.798 -0.424 12.162 1.00 81.25 96 GLU A N 1
ATOM 738 C CA . GLU A 1 96 ? -15.068 -1.331 11.276 1.00 81.25 96 GLU A CA 1
ATOM 739 C C . GLU A 1 96 ? -14.452 -2.488 12.064 1.00 81.25 96 GLU A C 1
ATOM 741 O O . GLU A 1 96 ? -14.635 -3.641 11.681 1.00 81.25 96 GLU A O 1
ATOM 746 N N . VAL A 1 97 ? -13.818 -2.198 13.207 1.00 82.44 97 VAL A N 1
ATOM 747 C CA . VAL A 1 97 ? -13.258 -3.228 14.097 1.00 82.44 97 VAL A CA 1
ATOM 748 C C . VAL A 1 97 ? -14.354 -4.178 14.578 1.00 82.44 97 VAL A C 1
ATOM 750 O O . VAL A 1 97 ? -14.206 -5.391 14.459 1.00 82.44 97 VAL A O 1
ATOM 753 N N . LYS A 1 98 ? -15.508 -3.655 15.015 1.00 80.56 98 LYS A N 1
ATOM 754 C CA . LYS A 1 98 ? -16.680 -4.483 15.347 1.00 80.56 98 LYS A CA 1
ATOM 755 C C . LYS A 1 98 ? -17.139 -5.313 14.150 1.00 80.56 98 LYS A C 1
ATOM 757 O O . LYS A 1 98 ? -17.390 -6.499 14.302 1.00 80.56 98 LYS A O 1
ATOM 762 N N . SER A 1 99 ? -17.239 -4.726 12.961 1.00 79.44 99 SER A N 1
ATOM 763 C CA . SER A 1 99 ? -17.685 -5.447 11.760 1.00 79.44 99 SER A CA 1
ATOM 764 C C . SER A 1 99 ? -16.715 -6.558 11.345 1.00 79.44 99 SER A C 1
ATOM 766 O O . SER A 1 99 ? -17.164 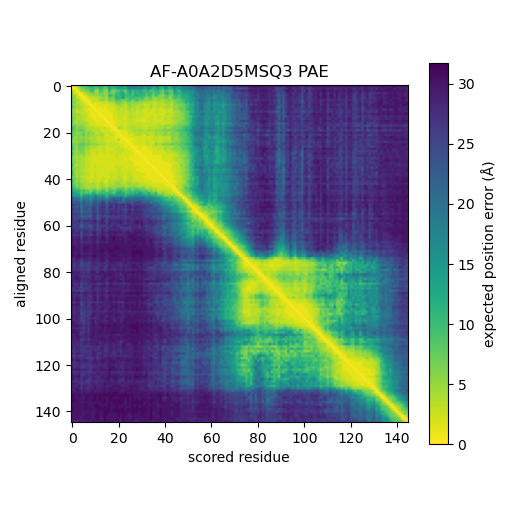-7.619 10.924 1.00 79.44 99 SER A O 1
ATOM 768 N N . ALA A 1 100 ? -15.405 -6.348 11.496 1.00 77.50 100 ALA A N 1
ATOM 769 C CA . ALA A 1 100 ? -14.385 -7.370 11.275 1.00 77.50 100 ALA A CA 1
ATOM 770 C C . ALA A 1 100 ? -14.494 -8.501 12.309 1.00 77.50 100 ALA A C 1
ATOM 772 O O . ALA A 1 100 ? -14.514 -9.673 11.942 1.00 77.50 100 ALA A O 1
ATOM 773 N N . LEU A 1 101 ? -14.667 -8.156 13.586 1.00 75.81 101 LEU A N 1
ATOM 774 C CA . LEU A 1 101 ? -14.854 -9.127 14.663 1.00 75.81 101 LEU A CA 1
ATOM 775 C C . LEU A 1 101 ? -16.117 -9.962 14.483 1.00 75.81 101 LEU A C 1
ATOM 777 O O . LEU A 1 101 ? -16.065 -11.171 14.651 1.00 75.81 101 LEU A O 1
ATOM 781 N N . ARG A 1 102 ? -17.235 -9.361 14.066 1.00 74.69 102 ARG A N 1
ATOM 782 C CA . ARG A 1 102 ? -18.484 -10.094 13.802 1.00 74.69 102 ARG A CA 1
ATOM 783 C C . ARG A 1 102 ? -18.361 -11.130 12.679 1.00 74.69 102 ARG A C 1
ATOM 785 O O . ARG A 1 102 ? -19.168 -12.046 12.635 1.00 74.69 102 ARG A O 1
ATOM 792 N N . LYS A 1 103 ? -17.385 -10.988 11.773 1.00 76.50 103 LYS A N 1
ATOM 793 C CA . LYS A 1 103 ? -17.110 -11.980 10.717 1.00 76.50 103 LYS A CA 1
ATOM 794 C C . LYS A 1 103 ? -16.280 -13.163 11.219 1.00 76.50 103 LYS A C 1
ATOM 796 O O . LYS A 1 103 ? -16.361 -14.238 10.641 1.00 76.50 103 LYS A O 1
ATOM 801 N N . ILE A 1 104 ? -15.464 -12.949 12.252 1.00 70.75 104 ILE A N 1
ATOM 802 C CA . ILE A 1 104 ? -14.534 -13.946 12.806 1.00 70.75 104 ILE A CA 1
ATOM 803 C C . ILE A 1 104 ? -15.185 -14.688 13.976 1.00 70.75 104 ILE A C 1
ATOM 805 O O . ILE A 1 104 ? -15.049 -15.901 14.120 1.00 70.75 104 ILE A O 1
ATOM 809 N N . VAL A 1 105 ? -15.907 -13.955 14.819 1.00 65.06 105 VAL A N 1
ATOM 810 C CA . VAL A 1 105 ? -16.571 -14.486 16.001 1.00 65.06 105 VAL A CA 1
ATOM 811 C C . VAL A 1 105 ? -17.908 -15.076 15.575 1.00 65.06 105 VAL A C 1
ATOM 813 O O . VAL A 1 105 ? -18.787 -14.376 15.078 1.00 65.06 105 VAL A O 1
ATOM 816 N N . LYS A 1 106 ? -18.070 -16.379 15.817 1.00 69.00 106 LYS A N 1
ATOM 817 C CA . LYS A 1 106 ? -19.265 -17.164 15.470 1.00 69.00 106 LYS A CA 1
ATOM 818 C C . LYS A 1 106 ? -20.562 -16.624 16.104 1.00 69.00 106 LYS A C 1
ATOM 820 O O . LYS A 1 106 ? -21.643 -16.959 15.631 1.00 69.00 106 LYS A O 1
ATOM 825 N N . GLN A 1 107 ? -20.459 -15.773 17.135 1.00 63.28 107 GLN A N 1
ATOM 826 C CA . GLN A 1 107 ? -21.573 -15.065 17.773 1.00 63.28 107 GLN A CA 1
ATOM 827 C C . GLN A 1 107 ? -21.246 -13.573 18.025 1.00 63.28 107 GLN A C 1
ATOM 829 O O . GLN A 1 107 ? -20.423 -13.253 18.882 1.00 63.28 107 GLN A O 1
ATOM 834 N N . PRO A 1 108 ? -21.898 -12.633 17.315 1.00 59.06 108 PRO A N 1
ATOM 835 C CA . PRO A 1 108 ? -21.588 -11.201 17.374 1.00 59.06 108 PRO A CA 1
ATOM 836 C C . PRO A 1 108 ? -22.045 -10.490 18.663 1.00 59.06 108 PRO A C 1
ATOM 838 O O . PRO A 1 108 ? -21.711 -9.319 18.850 1.00 59.06 108 PRO A O 1
ATOM 841 N N . SER A 1 109 ? -22.804 -11.168 19.530 1.00 64.75 109 SER A N 1
ATOM 842 C CA . SER A 1 109 ? -23.318 -10.655 20.808 1.00 64.75 109 SER A CA 1
ATOM 843 C C . SER A 1 109 ? -22.286 -10.632 21.941 1.00 64.75 109 SER A C 1
ATOM 845 O O . SER A 1 109 ? -22.483 -9.888 22.890 1.00 64.75 109 SER A O 1
ATOM 847 N N . MET A 1 110 ? -21.173 -11.369 21.833 1.00 62.59 110 MET A N 1
ATOM 848 C CA . MET A 1 110 ? -20.141 -11.453 22.888 1.00 62.59 110 MET A CA 1
ATOM 849 C C . MET A 1 110 ? -19.136 -10.282 22.893 1.00 62.59 110 MET A C 1
ATOM 851 O O . MET A 1 110 ? -18.179 -10.281 23.666 1.00 62.59 110 MET A O 1
ATOM 855 N N . ILE A 1 111 ? -19.284 -9.299 21.996 1.00 66.38 111 ILE A N 1
ATOM 856 C CA . ILE A 1 111 ? -18.379 -8.141 21.913 1.00 66.38 111 ILE A CA 1
ATOM 857 C C . ILE A 1 111 ? -18.892 -7.062 22.864 1.00 66.38 111 ILE A C 1
ATOM 859 O O . ILE A 1 111 ? -19.807 -6.309 22.522 1.00 66.38 111 ILE A O 1
ATOM 863 N N . THR A 1 112 ? -18.281 -6.963 24.041 1.00 67.56 112 THR A N 1
ATOM 864 C CA . THR A 1 112 ? -18.771 -6.092 25.117 1.00 67.56 112 THR A CA 1
ATOM 865 C C . THR A 1 112 ? -18.362 -4.633 24.913 1.00 67.56 112 THR A C 1
ATOM 867 O O . THR A 1 112 ? -19.191 -3.733 25.049 1.00 67.56 112 THR A O 1
ATOM 870 N N . ASN A 1 113 ? -17.105 -4.358 24.535 1.00 67.25 113 ASN A N 1
ATOM 871 C CA . ASN A 1 113 ? -16.621 -2.983 24.373 1.00 67.25 113 ASN A CA 1
ATOM 872 C C . ASN A 1 113 ? -15.490 -2.849 23.337 1.00 67.25 113 ASN A C 1
ATOM 874 O O . ASN A 1 113 ? -14.662 -3.742 23.168 1.00 67.25 113 ASN A O 1
ATOM 878 N N . VAL A 1 114 ? -15.456 -1.701 22.649 1.00 72.06 114 VAL A N 1
ATOM 879 C CA . VAL A 1 114 ? -14.379 -1.307 21.730 1.00 72.06 114 VAL A CA 1
ATOM 880 C C . VAL A 1 114 ? -14.000 0.135 22.037 1.00 72.06 114 VAL A C 1
ATOM 882 O O . VAL A 1 114 ? -14.738 1.061 21.698 1.00 72.06 114 VAL A O 1
ATOM 885 N N . GLN A 1 115 ? -12.844 0.315 22.676 1.00 74.31 115 GLN A N 1
ATOM 886 C CA . GLN A 1 115 ? -12.330 1.627 23.069 1.00 74.31 115 GLN A CA 1
ATOM 887 C C . GLN A 1 115 ? -11.071 1.972 22.280 1.00 74.31 115 GLN A C 1
ATOM 889 O O . GLN A 1 115 ? -10.192 1.130 22.085 1.00 74.31 115 GLN A O 1
ATOM 894 N N . ARG A 1 116 ? -10.974 3.228 21.837 1.00 74.12 116 ARG A N 1
ATOM 895 C CA . ARG A 1 116 ? -9.770 3.760 21.193 1.00 74.12 116 ARG A CA 1
ATOM 896 C C . ARG A 1 116 ? -8.694 3.993 22.251 1.00 74.12 116 ARG A C 1
ATOM 898 O O . ARG A 1 116 ? -8.950 4.689 23.229 1.00 74.12 116 ARG A O 1
ATOM 905 N N . MET A 1 117 ? -7.495 3.466 22.032 1.00 74.25 117 MET A N 1
ATOM 906 C CA . MET A 1 117 ? -6.339 3.764 22.874 1.00 74.25 117 MET A CA 1
ATOM 907 C C . MET A 1 117 ? -5.574 4.981 22.351 1.00 74.25 117 MET A C 1
ATOM 909 O O . MET A 1 117 ? -5.520 5.234 21.148 1.00 74.25 117 MET A O 1
ATOM 913 N N . THR A 1 118 ? -4.952 5.732 23.258 1.00 78.31 118 THR A N 1
ATOM 914 C CA . THR A 1 118 ? -3.993 6.782 22.888 1.00 78.31 118 THR A CA 1
ATOM 915 C C . THR A 1 118 ? -2.600 6.193 22.651 1.00 78.31 118 THR A C 1
ATOM 917 O O . THR A 1 118 ? -2.246 5.152 23.209 1.00 78.31 118 THR A O 1
ATOM 920 N N . LYS A 1 119 ? -1.760 6.892 21.877 1.00 71.12 119 LYS A N 1
ATOM 921 C CA . LYS A 1 119 ? -0.376 6.476 21.571 1.00 71.12 119 LYS A CA 1
ATOM 922 C C . LYS A 1 119 ? 0.455 6.188 22.831 1.00 71.12 119 LYS A C 1
ATOM 924 O O . LYS A 1 119 ? 1.218 5.225 22.884 1.00 71.12 119 LYS A O 1
ATOM 929 N N . ALA A 1 120 ? 0.261 6.983 23.886 1.00 72.62 120 ALA A N 1
ATOM 930 C CA . ALA A 1 120 ? 0.922 6.784 25.176 1.00 72.62 120 ALA A CA 1
ATOM 931 C C . ALA A 1 120 ? 0.479 5.482 25.868 1.00 72.62 120 ALA A C 1
ATOM 933 O O . ALA A 1 120 ? 1.316 4.750 26.400 1.00 72.62 120 ALA A O 1
ATOM 934 N N . GLN A 1 121 ? -0.820 5.169 25.824 1.00 75.12 121 GLN A N 1
ATOM 935 C CA . GLN A 1 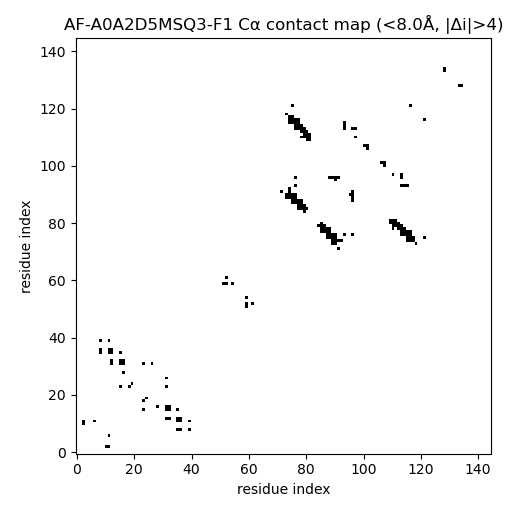121 ? -1.371 3.938 26.391 1.00 75.12 121 GLN A CA 1
ATOM 936 C C . GLN A 1 121 ? -0.893 2.705 25.626 1.00 75.12 121 GLN A C 1
ATOM 938 O O . GLN A 1 121 ? -0.530 1.722 26.259 1.00 75.12 121 GLN A O 1
ATOM 943 N N . VAL A 1 122 ? -0.827 2.769 24.292 1.00 72.25 122 VAL A N 1
ATOM 944 C CA . VAL A 1 122 ? -0.283 1.692 23.447 1.00 72.25 122 VAL A CA 1
ATOM 945 C C . VAL A 1 122 ? 1.164 1.398 23.822 1.00 72.25 122 VAL A C 1
ATOM 947 O O . VAL A 1 122 ? 1.501 0.261 24.144 1.00 72.25 122 VAL A O 1
ATOM 950 N N . LYS A 1 123 ? 2.006 2.438 23.863 1.00 75.81 123 LYS A N 1
ATOM 951 C CA . LYS A 1 123 ? 3.423 2.294 24.208 1.00 75.81 123 LYS A CA 1
ATOM 952 C C . LYS A 1 123 ? 3.609 1.723 25.611 1.00 75.81 123 LYS A C 1
ATOM 954 O O . LYS A 1 123 ? 4.492 0.897 25.814 1.00 75.81 123 LYS A O 1
ATOM 959 N N . LYS A 1 124 ? 2.779 2.138 26.575 1.00 77.56 124 LYS A N 1
ATOM 960 C CA . LYS A 1 124 ? 2.779 1.559 27.923 1.00 77.56 124 LYS A CA 1
ATOM 961 C C . LYS A 1 124 ? 2.402 0.075 27.880 1.00 77.56 124 LYS A C 1
ATOM 963 O O . LYS A 1 124 ? 3.171 -0.737 28.364 1.00 77.56 124 LYS A O 1
ATOM 968 N N . ARG A 1 125 ? 1.311 -0.288 27.200 1.00 71.75 125 ARG A N 1
ATOM 969 C CA . ARG A 1 125 ? 0.836 -1.677 27.072 1.00 71.75 125 ARG A CA 1
ATOM 970 C C . ARG A 1 125 ? 1.865 -2.594 26.408 1.00 71.75 125 ARG A C 1
ATOM 972 O O . ARG A 1 125 ? 1.970 -3.745 26.800 1.00 71.75 125 ARG A O 1
ATOM 979 N N . TRP A 1 126 ? 2.607 -2.097 25.418 1.00 73.00 126 TRP A N 1
ATOM 980 C CA . TRP A 1 126 ? 3.668 -2.852 24.742 1.00 73.00 126 TRP A CA 1
ATOM 981 C C . TRP A 1 126 ? 4.892 -3.053 25.634 1.00 73.00 126 TRP A C 1
ATOM 983 O O . TRP A 1 126 ? 5.474 -4.131 25.621 1.00 73.00 126 TRP A O 1
ATOM 993 N N . ARG A 1 127 ? 5.262 -2.050 26.442 1.00 78.00 127 ARG A N 1
ATOM 994 C CA . ARG A 1 127 ? 6.298 -2.223 27.472 1.00 78.00 127 ARG A CA 1
ATOM 995 C C . ARG A 1 127 ? 5.848 -3.209 28.543 1.00 78.00 127 ARG A C 1
ATOM 997 O O . ARG A 1 127 ? 6.603 -4.115 28.860 1.00 78.00 127 ARG A O 1
ATOM 1004 N N . ASP A 1 128 ? 4.621 -3.057 29.035 1.00 72.94 128 ASP A N 1
ATOM 1005 C CA . ASP A 1 128 ? 4.047 -3.934 30.053 1.00 72.94 128 ASP A CA 1
ATOM 1006 C C . ASP A 1 128 ? 3.994 -5.375 29.529 1.00 72.94 128 ASP A C 1
ATOM 1008 O O . ASP A 1 128 ? 4.466 -6.265 30.207 1.00 72.94 128 ASP A O 1
ATOM 1012 N N . MET A 1 129 ? 3.552 -5.607 28.289 1.00 68.38 129 MET A N 1
ATOM 1013 C CA . MET A 1 129 ? 3.516 -6.937 27.658 1.00 68.38 129 MET A CA 1
ATOM 1014 C C . MET A 1 129 ? 4.905 -7.525 27.363 1.00 68.38 129 MET A C 1
ATOM 1016 O O . MET A 1 129 ? 5.062 -8.739 27.353 1.00 68.38 129 MET A O 1
ATOM 1020 N N . ALA A 1 130 ? 5.916 -6.685 27.132 1.00 74.69 130 ALA A N 1
ATOM 1021 C CA . ALA A 1 130 ? 7.301 -7.132 26.988 1.00 74.69 130 ALA A CA 1
ATOM 1022 C C . ALA A 1 130 ? 7.958 -7.460 28.342 1.00 74.69 130 ALA A C 1
ATOM 1024 O O . ALA A 1 130 ? 8.909 -8.235 28.383 1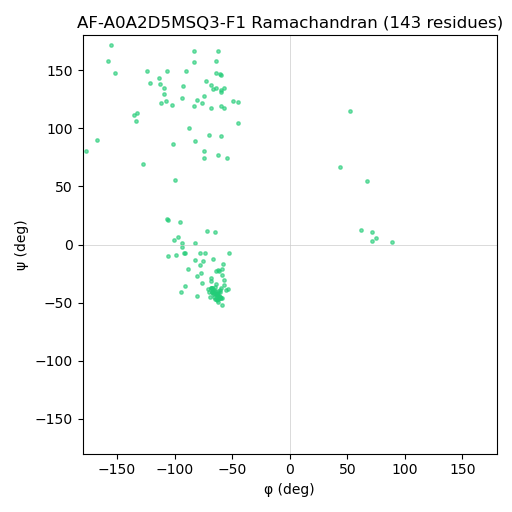.00 74.69 130 ALA A O 1
ATOM 1025 N N . MET A 1 131 ? 7.471 -6.862 29.437 1.00 67.88 131 MET A N 1
ATOM 1026 C CA . MET A 1 131 ? 7.954 -7.098 30.803 1.00 67.88 131 MET A CA 1
ATOM 1027 C C . MET A 1 131 ? 7.187 -8.219 31.514 1.00 67.88 131 MET A C 1
ATOM 1029 O O . MET A 1 131 ? 7.784 -8.990 32.256 1.00 67.88 131 MET A O 1
ATOM 1033 N N . SER A 1 132 ? 5.882 -8.337 31.271 1.00 57.44 132 SER A N 1
ATOM 1034 C CA . SER A 1 132 ? 5.029 -9.438 31.700 1.00 57.44 132 SER A CA 1
ATOM 1035 C C . SER A 1 132 ? 4.816 -10.368 30.509 1.00 57.44 132 SER A C 1
ATOM 1037 O O . SER A 1 132 ? 3.843 -10.222 29.764 1.00 57.44 132 SER A O 1
ATOM 1039 N N . GLY A 1 133 ? 5.730 -11.315 30.305 1.00 57.44 133 GLY A N 1
ATOM 1040 C CA . GLY A 1 133 ? 5.349 -12.539 29.601 1.00 57.44 133 GLY A CA 1
ATOM 1041 C C . GLY A 1 133 ? 4.061 -13.077 30.237 1.00 57.44 133 GLY A C 1
ATOM 1042 O O . GLY A 1 133 ? 4.010 -13.221 31.454 1.00 57.44 133 GLY A O 1
ATOM 1043 N N . ASP A 1 134 ? 3.030 -13.242 29.407 1.00 45.41 134 ASP A N 1
ATOM 1044 C CA . ASP A 1 134 ? 1.667 -13.707 29.701 1.00 45.41 134 ASP A CA 1
ATOM 1045 C C . ASP A 1 134 ? 0.898 -12.977 30.842 1.00 45.41 134 ASP A C 1
ATOM 1047 O O . ASP A 1 134 ? 1.236 -13.067 32.023 1.00 45.41 134 ASP A O 1
ATOM 1051 N N . PRO A 1 135 ? -0.213 -12.269 30.538 1.00 48.25 135 PRO A N 1
ATOM 1052 C CA . PRO A 1 135 ? -0.939 -11.417 31.492 1.00 48.25 135 PRO A CA 1
ATOM 1053 C C . PRO A 1 135 ? -1.744 -12.166 32.577 1.00 48.25 135 PRO A C 1
ATOM 1055 O O . PRO A 1 135 ? -2.535 -11.537 33.279 1.00 48.25 135 PRO A O 1
ATOM 1058 N N . GLU A 1 136 ? -1.570 -13.478 32.742 1.00 46.66 136 GLU A N 1
ATOM 1059 C CA . GLU A 1 136 ? -2.358 -14.290 33.682 1.00 46.66 136 GLU A CA 1
ATOM 1060 C C . GLU A 1 136 ? -1.978 -14.112 35.164 1.00 46.66 136 GLU A C 1
ATOM 1062 O O . GLU A 1 136 ? -2.748 -14.509 36.036 1.00 46.66 136 GLU A O 1
ATOM 1067 N N . GLN A 1 137 ? -0.836 -13.498 35.502 1.00 42.22 137 GLN A N 1
ATOM 1068 C CA . GLN A 1 137 ? -0.337 -13.539 36.889 1.00 42.22 137 GLN A CA 1
ATOM 1069 C C . GLN A 1 137 ? -0.622 -12.305 37.764 1.00 42.22 137 GLN A C 1
ATOM 1071 O O . GLN A 1 137 ? -0.446 -12.389 38.976 1.00 42.22 137 GLN A O 1
ATOM 1076 N N . ASN A 1 138 ? -1.125 -11.181 37.233 1.00 42.00 138 ASN A N 1
ATOM 1077 C CA . ASN A 1 138 ? -1.276 -9.950 38.038 1.00 42.00 138 ASN A CA 1
ATOM 1078 C C . ASN A 1 138 ? -2.675 -9.727 38.659 1.00 42.00 138 ASN A C 1
ATOM 1080 O O . ASN A 1 138 ? -3.027 -8.606 39.021 1.00 42.00 138 ASN A O 1
ATOM 1084 N N . VAL A 1 139 ? -3.497 -10.776 38.780 1.00 46.50 139 VAL A N 1
ATOM 1085 C CA . VAL A 1 139 ? -4.806 -10.707 39.471 1.00 46.50 139 VAL A CA 1
ATOM 1086 C C . VAL A 1 139 ? -4.696 -11.067 40.964 1.00 46.50 139 VAL A C 1
ATOM 1088 O O . VAL A 1 139 ? -5.650 -10.866 41.708 1.00 46.50 139 VAL A O 1
ATOM 1091 N N . LYS A 1 140 ? -3.540 -11.542 41.455 1.00 38.72 140 LYS A N 1
ATOM 1092 C CA . LYS A 1 140 ? -3.419 -12.019 42.847 1.00 38.72 140 LYS A CA 1
ATOM 1093 C C . LYS A 1 140 ? -2.997 -10.987 43.901 1.00 38.72 140 LYS A C 1
ATOM 1095 O O . LYS A 1 140 ? -3.105 -11.314 45.073 1.00 38.72 140 LYS A O 1
ATOM 1100 N N . ASP A 1 141 ? -2.614 -9.759 43.545 1.00 41.03 141 ASP A N 1
ATOM 1101 C CA . ASP A 1 141 ? -2.077 -8.797 44.535 1.00 41.03 141 ASP A CA 1
ATOM 1102 C C . ASP A 1 141 ? -3.034 -7.648 44.914 1.00 41.03 141 ASP A C 1
ATOM 1104 O O . ASP A 1 141 ? -2.625 -6.581 45.361 1.00 41.03 141 ASP A O 1
ATOM 1108 N N . LYS A 1 142 ? -4.347 -7.829 44.722 1.00 42.22 142 LYS A N 1
ATOM 1109 C CA . LYS A 1 142 ? -5.362 -6.885 45.225 1.00 42.22 142 LYS A CA 1
ATOM 1110 C C . LYS A 1 142 ? -6.423 -7.601 46.047 1.00 42.22 142 LYS A C 1
ATOM 1112 O O . LYS A 1 142 ? -7.572 -7.718 45.634 1.00 42.22 142 LYS A O 1
ATOM 1117 N N . GLY A 1 143 ? -6.006 -8.081 47.208 1.00 41.94 143 GLY A N 1
ATOM 1118 C CA . GLY A 1 143 ? -6.885 -8.612 48.242 1.00 41.94 143 GLY A CA 1
ATOM 1119 C C . GLY A 1 143 ? -6.098 -8.780 49.532 1.00 41.94 143 GLY A C 1
ATOM 1120 O O . GLY A 1 143 ? -5.485 -9.820 49.739 1.00 41.94 143 GLY A O 1
ATOM 1121 N N . GLY A 1 144 ? -6.084 -7.737 50.353 1.00 34.00 144 GLY A N 1
ATOM 1122 C CA . GLY A 1 144 ? -5.413 -7.715 51.647 1.00 34.00 144 GLY A CA 1
ATOM 1123 C C . GLY A 1 144 ? -5.682 -6.385 52.333 1.00 34.00 144 GLY A C 1
ATOM 1124 O O . GLY A 1 144 ? -4.878 -5.463 52.203 1.00 34.00 144 GLY A O 1
ATOM 1125 N N . ASP A 1 145 ? -6.862 -6.294 52.949 1.00 35.69 145 ASP A N 1
ATOM 1126 C CA . ASP A 1 145 ? -7.129 -5.414 54.092 1.00 35.69 145 ASP A CA 1
ATOM 1127 C C . ASP A 1 145 ? -6.184 -5.736 55.264 1.00 35.69 145 ASP A C 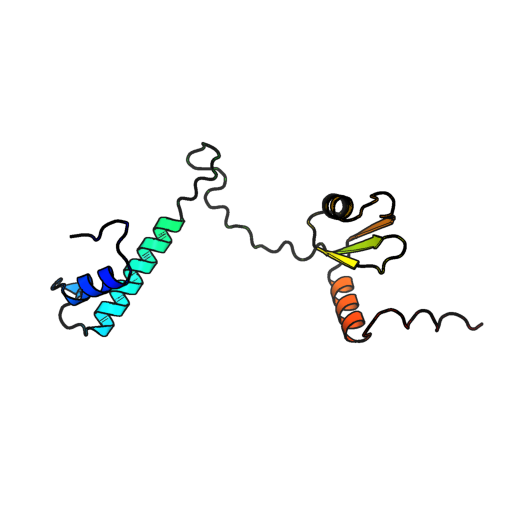1
ATOM 1129 O O . ASP A 1 145 ? -5.833 -6.932 55.429 1.00 35.69 145 ASP A O 1
#

Nearest PDB structures (foldseek):
  8hjj-assembly3_C  TM=5.705E-01  e=2.361E+00  Rhodobacter capsulatus DE442
  8hjj-assembly2_B  TM=6.217E-01  e=6.157E+00  Rhodobacter capsulatus DE442

Foldseek 3Di:
DPDDPPDDLVNLLVCQQPDPPPVCPPPDSVRSSVVSNVVVVVVVVVVVQPPDPPPPDVVDPCRPVPPCPPDPPDQWKFWDFPPDDTDTDGDPDQVVVLVVCPVVDPDSVRTDDIDGDDPVRVVVVVVVCVVDVDPPPPPPPPDDD

Solvent-accessible surface area (backbone atoms only — not comparable to full-atom values): 9251 Å² total; per-residue (Å²): 128,86,75,61,96,82,60,51,75,64,53,41,29,53,50,45,60,73,46,84,51,79,94,46,67,96,55,53,68,66,58,32,36,54,50,25,51,51,51,53,51,52,56,51,54,63,66,67,69,76,72,76,87,80,75,89,51,88,82,41,93,66,68,82,60,64,80,68,77,71,66,81,77,61,51,33,26,46,37,40,40,74,99,50,80,77,43,80,44,82,42,96,43,65,69,54,47,50,55,55,45,45,72,72,40,97,59,64,83,46,60,77,49,70,45,81,47,50,72,68,56,50,55,48,52,53,52,48,50,71,72,41,75,69,86,82,71,81,78,74,85,82,80,81,133

Radius of gyration: 28.46 Å; Cα contacts (8 Å, |Δi|>4): 105; chains: 1; bounding box: 58×29×88 Å